Protein AF-A0A5T1QTS0-F1 (afdb_monomer)

Sequence (126 aa):
EKLEPLSLNKQNEFLLKAYYKVYQSIKHCRDFSKILSNDFENIQSIYLSLNEKEEDINLAIEKIDEFKNKLEDIKQMQDLYEILGPLLTQFELNLARIYVLNPKTKEDAFNKSILWIKEHLEFMEL

Organism: Campylobacter jejuni (NCBI:txid197)

pLDDT: mean 90.45, std 7.13, range [65.38, 98.0]

Mean predicted aligned error: 5.08 Å

Structure (mmCIF, N/CA/C/O backb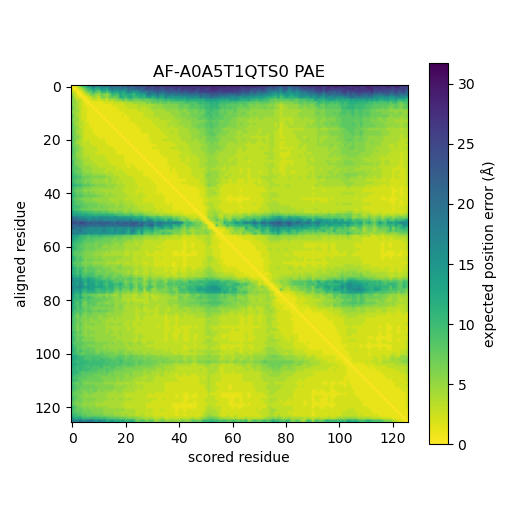one):
data_AF-A0A5T1QTS0-F1
#
_entry.id   AF-A0A5T1QTS0-F1
#
loop_
_atom_site.group_PDB
_atom_site.id
_atom_site.type_symbol
_atom_site.label_atom_id
_atom_site.label_alt_id
_atom_site.label_comp_id
_atom_site.label_asym_id
_atom_site.label_entity_id
_atom_site.label_seq_id
_atom_site.pdbx_PDB_ins_code
_atom_site.Cartn_x
_atom_site.Cartn_y
_atom_site.Cartn_z
_atom_site.occupancy
_atom_site.B_iso_or_equiv
_atom_site.auth_seq_id
_atom_site.auth_comp_id
_atom_site.auth_asym_id
_atom_site.auth_atom_id
_atom_site.pdbx_PDB_model_num
ATOM 1 N N . GLU A 1 1 ? 2.162 -9.535 -42.547 1.00 65.38 1 GLU A N 1
ATOM 2 C CA . GLU A 1 1 ? 3.495 -8.982 -42.874 1.00 65.38 1 GLU A CA 1
ATOM 3 C C . GLU A 1 1 ? 4.529 -9.475 -41.876 1.00 65.38 1 GLU A C 1
ATOM 5 O O . GLU A 1 1 ? 4.201 -9.594 -40.701 1.00 65.38 1 GLU A O 1
ATOM 10 N N . LYS A 1 2 ? 5.743 -9.800 -42.333 1.00 72.81 2 LYS A N 1
ATOM 11 C CA . LYS A 1 2 ? 6.902 -10.000 -41.451 1.00 72.81 2 LYS A CA 1
ATOM 12 C C . LYS A 1 2 ? 7.610 -8.654 -41.319 1.00 72.81 2 LYS A C 1
ATOM 14 O O . LYS A 1 2 ? 7.877 -8.022 -42.333 1.00 72.81 2 LYS A O 1
ATOM 19 N N . LEU A 1 3 ? 7.879 -8.224 -40.090 1.00 81.25 3 LEU A N 1
ATOM 20 C CA . LEU A 1 3 ? 8.671 -7.023 -39.836 1.00 81.25 3 LEU A CA 1
ATOM 21 C C . LEU A 1 3 ? 10.135 -7.302 -40.193 1.00 81.25 3 LEU A C 1
ATOM 23 O O . LEU A 1 3 ? 10.724 -8.253 -39.678 1.00 81.25 3 LEU A O 1
ATOM 27 N N . GLU A 1 4 ? 10.703 -6.476 -41.067 1.00 84.31 4 GLU A N 1
ATOM 28 C CA . GLU A 1 4 ? 12.143 -6.459 -41.335 1.00 84.31 4 GLU A CA 1
ATOM 29 C C . GLU A 1 4 ? 12.910 -5.994 -40.081 1.00 84.31 4 GLU A C 1
ATOM 31 O O . GLU A 1 4 ? 12.432 -5.112 -39.354 1.00 84.31 4 GLU A O 1
ATOM 36 N N . PRO A 1 5 ? 14.095 -6.564 -39.792 1.00 85.38 5 PRO A N 1
ATOM 37 C CA . PRO A 1 5 ? 14.881 -6.171 -38.634 1.00 85.38 5 PRO A CA 1
ATOM 38 C C . PRO A 1 5 ? 15.411 -4.739 -38.775 1.00 85.38 5 PRO A C 1
ATOM 40 O O . PRO A 1 5 ? 15.822 -4.287 -39.843 1.00 85.38 5 PRO A O 1
ATOM 43 N N . LEU A 1 6 ? 15.435 -4.021 -37.652 1.00 91.38 6 LEU A N 1
ATOM 44 C CA . LEU A 1 6 ? 15.970 -2.662 -37.573 1.00 91.38 6 LEU A CA 1
ATOM 45 C C . LEU A 1 6 ? 17.485 -2.640 -37.822 1.00 91.38 6 LEU A C 1
ATOM 47 O O . LEU A 1 6 ? 18.177 -3.632 -37.599 1.00 91.38 6 LEU A O 1
ATOM 51 N N . SER A 1 7 ? 18.033 -1.478 -38.189 1.00 95.19 7 SER A N 1
ATOM 52 C CA . SER A 1 7 ? 19.488 -1.302 -38.257 1.00 95.19 7 SER A CA 1
ATOM 53 C C . SER A 1 7 ? 20.143 -1.514 -36.886 1.00 95.19 7 SER A C 1
ATOM 55 O O . SER A 1 7 ? 19.547 -1.202 -35.852 1.00 95.19 7 SER A O 1
ATOM 57 N N . LEU A 1 8 ? 21.394 -1.991 -36.864 1.00 95.38 8 LEU A N 1
ATOM 58 C CA . LEU A 1 8 ? 22.140 -2.240 -35.622 1.00 95.38 8 LEU A CA 1
ATOM 59 C C . LEU A 1 8 ? 22.160 -1.012 -34.696 1.00 95.38 8 LEU A C 1
ATOM 61 O O . LEU A 1 8 ? 21.931 -1.131 -33.496 1.00 95.38 8 LEU A O 1
ATOM 65 N N . ASN A 1 9 ? 22.349 0.185 -35.258 1.00 97.38 9 ASN A N 1
ATOM 66 C CA . ASN A 1 9 ? 22.332 1.434 -34.492 1.00 97.38 9 ASN A CA 1
ATOM 67 C C . ASN A 1 9 ? 20.979 1.677 -33.815 1.00 97.38 9 ASN A C 1
ATOM 69 O O . ASN A 1 9 ? 20.939 2.093 -32.659 1.00 97.38 9 ASN A O 1
ATOM 73 N N . LYS A 1 10 ? 19.871 1.387 -34.508 1.00 96.31 10 LYS A N 1
ATOM 74 C CA . LYS A 1 10 ? 18.527 1.550 -33.947 1.00 96.31 10 LYS A CA 1
ATOM 75 C C . LYS A 1 10 ? 18.233 0.506 -32.871 1.00 96.31 10 LYS A C 1
ATOM 77 O O . LYS A 1 10 ? 17.628 0.838 -31.856 1.00 96.31 10 LYS A O 1
ATOM 82 N N . GLN A 1 11 ? 18.705 -0.727 -33.060 1.00 96.00 11 GLN A N 1
ATOM 83 C CA . GLN A 1 11 ? 18.620 -1.770 -32.037 1.00 96.00 11 GLN A CA 1
ATOM 84 C C . GLN A 1 11 ? 19.398 -1.374 -30.772 1.00 96.00 11 GLN A C 1
ATOM 86 O O . GLN A 1 11 ? 18.848 -1.440 -29.676 1.00 96.00 11 GLN A O 1
ATOM 91 N N . ASN A 1 12 ? 20.629 -0.873 -30.919 1.00 97.56 12 ASN A N 1
ATOM 92 C CA . ASN A 1 12 ? 21.446 -0.396 -29.798 1.00 97.56 12 ASN A CA 1
ATOM 93 C C . ASN A 1 12 ? 20.811 0.808 -29.080 1.00 97.56 12 ASN A C 1
ATOM 95 O O . ASN A 1 12 ? 20.832 0.873 -27.852 1.00 97.56 12 ASN A O 1
ATOM 99 N N . GLU A 1 13 ? 20.203 1.741 -29.822 1.00 97.56 13 GLU A N 1
ATOM 100 C CA . GLU A 1 13 ? 19.444 2.859 -29.245 1.00 97.56 13 GLU A CA 1
ATOM 101 C C . GLU A 1 13 ? 18.279 2.354 -28.377 1.00 97.56 13 GLU A C 1
ATOM 103 O O . GLU A 1 13 ? 18.076 2.838 -27.261 1.00 97.56 13 GLU A O 1
ATOM 108 N N . PHE A 1 14 ? 17.517 1.370 -28.864 1.00 97.00 14 PHE A N 1
ATOM 109 C CA . PHE A 1 14 ? 16.415 0.770 -28.108 1.00 97.00 14 PHE A CA 1
ATOM 110 C C . PHE A 1 14 ? 16.896 -0.015 -26.892 1.00 97.00 14 PHE A C 1
ATOM 112 O O . PHE A 1 14 ? 16.294 0.114 -25.825 1.00 97.00 14 PHE A O 1
ATOM 119 N N . LEU A 1 15 ? 18.004 -0.747 -27.015 1.00 97.38 15 LEU A N 1
ATOM 120 C CA . LEU A 1 15 ? 18.624 -1.442 -25.892 1.00 97.38 15 LEU A CA 1
ATOM 121 C C . LEU A 1 15 ? 19.037 -0.458 -24.791 1.00 97.38 15 LEU A C 1
ATOM 123 O O . LEU A 1 15 ? 18.707 -0.671 -23.626 1.00 97.38 15 LEU A O 1
ATOM 127 N N . LEU A 1 16 ? 19.692 0.650 -25.150 1.00 98.00 16 LEU A N 1
ATOM 128 C CA . LEU A 1 16 ? 20.111 1.665 -24.183 1.00 98.00 16 LEU A CA 1
ATOM 129 C C . LEU A 1 16 ? 18.910 2.340 -23.505 1.00 98.00 16 LEU A C 1
ATOM 131 O O . LEU A 1 16 ? 18.925 2.560 -22.295 1.00 98.00 16 LEU A O 1
ATOM 135 N N . LYS A 1 17 ? 17.843 2.628 -24.262 1.00 96.62 17 LYS A N 1
ATOM 136 C CA . LYS A 1 17 ? 16.588 3.167 -23.714 1.00 96.62 17 LYS A CA 1
ATOM 137 C C . LYS A 1 17 ? 15.928 2.195 -22.737 1.00 96.62 17 LYS A C 1
ATOM 139 O O . LYS A 1 17 ? 15.472 2.628 -21.681 1.00 96.62 17 LYS A O 1
ATOM 144 N N . ALA A 1 18 ? 15.883 0.905 -23.069 1.00 95.56 18 ALA A N 1
ATOM 145 C CA . ALA A 1 18 ? 15.345 -0.125 -22.185 1.00 95.56 18 ALA A CA 1
ATOM 146 C C . ALA A 1 18 ? 16.187 -0.253 -20.908 1.00 95.56 18 ALA A C 1
ATOM 148 O O . ALA A 1 18 ? 15.636 -0.212 -19.811 1.00 95.56 18 ALA A O 1
ATOM 149 N N . TYR A 1 19 ? 17.515 -0.306 -21.044 1.00 97.19 19 TYR A N 1
ATOM 150 C CA . TYR A 1 19 ? 18.441 -0.344 -19.913 1.00 97.19 19 TYR A CA 1
ATOM 151 C C . TYR A 1 19 ? 18.242 0.849 -18.972 1.00 97.19 19 TYR A C 1
ATOM 153 O O . TYR A 1 19 ? 18.107 0.670 -17.764 1.00 97.19 19 TYR A O 1
ATOM 161 N N . TYR A 1 20 ? 18.172 2.064 -19.523 1.00 94.81 20 TYR A N 1
ATOM 162 C CA . TYR A 1 20 ? 17.967 3.273 -18.730 1.00 94.81 20 TYR A CA 1
ATOM 163 C C . TYR A 1 20 ? 16.638 3.245 -17.969 1.00 94.81 20 TYR A C 1
ATOM 165 O O . TYR A 1 20 ? 16.615 3.563 -16.783 1.00 94.81 20 TYR A O 1
ATOM 173 N N . LYS A 1 21 ? 15.545 2.822 -18.619 1.00 91.06 21 LYS A N 1
ATOM 174 C CA . LYS A 1 21 ? 14.237 2.680 -17.962 1.00 91.06 21 LYS A CA 1
ATOM 175 C C . LYS A 1 21 ? 14.296 1.690 -16.800 1.00 91.06 21 LYS A C 1
ATOM 177 O O . LYS A 1 21 ? 13.930 2.054 -15.692 1.00 91.06 21 LYS A O 1
ATOM 182 N N . VAL A 1 22 ? 14.838 0.491 -17.028 1.00 92.38 22 VAL A N 1
ATOM 183 C CA . VAL A 1 22 ? 14.981 -0.538 -15.982 1.00 92.38 22 VAL A CA 1
ATOM 184 C C . VAL A 1 22 ? 15.825 -0.025 -14.816 1.00 92.38 22 VAL A C 1
ATOM 186 O O . VAL A 1 22 ? 15.458 -0.210 -13.658 1.00 92.38 22 VAL A O 1
ATOM 189 N N . TYR A 1 23 ? 16.934 0.658 -15.104 1.00 93.69 23 TYR A N 1
ATOM 190 C CA . TYR A 1 23 ? 17.786 1.245 -14.074 1.00 93.69 23 TYR A CA 1
ATOM 191 C C . TYR A 1 23 ? 17.032 2.264 -13.203 1.00 93.69 23 TYR A C 1
ATOM 193 O O . TYR A 1 23 ? 17.163 2.231 -11.978 1.00 93.69 23 TYR A O 1
ATOM 201 N N . GLN A 1 24 ? 16.223 3.136 -13.813 1.00 90.06 24 GLN A N 1
ATOM 202 C CA . GLN A 1 24 ? 15.409 4.099 -13.066 1.00 90.06 24 GLN A CA 1
ATOM 203 C C . GLN A 1 24 ? 14.332 3.411 -12.226 1.00 90.06 24 GLN A C 1
ATOM 205 O O . GLN A 1 24 ? 14.205 3.728 -11.047 1.00 90.06 24 GLN A O 1
ATOM 210 N N . SER A 1 25 ? 13.649 2.403 -12.768 1.00 89.62 25 SER A N 1
ATOM 211 C CA . SER A 1 25 ? 12.639 1.653 -12.015 1.00 89.62 25 SER A CA 1
ATOM 212 C C . SER A 1 25 ? 13.225 0.932 -10.807 1.00 89.62 25 SER A C 1
ATOM 214 O O . SER A 1 25 ? 12.650 0.978 -9.723 1.00 89.62 25 SER A O 1
ATOM 216 N N . ILE A 1 26 ? 14.420 0.345 -10.938 1.00 91.69 26 ILE A N 1
ATOM 217 C CA . ILE A 1 26 ? 15.140 -0.245 -9.799 1.00 91.69 26 ILE A CA 1
ATOM 218 C C . ILE A 1 26 ? 15.437 0.816 -8.733 1.00 91.69 26 ILE A C 1
ATOM 220 O O . ILE A 1 26 ? 15.322 0.538 -7.538 1.00 91.69 26 ILE A O 1
ATOM 224 N N . LYS A 1 27 ? 15.827 2.028 -9.142 1.00 91.19 27 LYS A N 1
ATOM 225 C CA . LYS A 1 27 ? 16.075 3.131 -8.210 1.00 91.19 27 LYS A CA 1
ATOM 226 C C . LYS A 1 27 ? 14.789 3.537 -7.483 1.00 91.19 27 LYS A C 1
ATOM 228 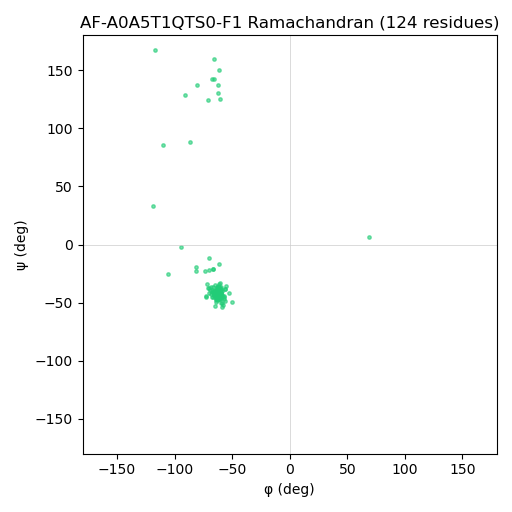O O . LYS A 1 27 ? 14.804 3.581 -6.257 1.00 91.19 27 LYS A O 1
ATOM 233 N N . HIS A 1 28 ? 13.693 3.750 -8.210 1.00 89.06 28 HIS A N 1
ATOM 234 C CA . HIS A 1 28 ? 12.392 4.078 -7.622 1.00 89.06 28 HIS A CA 1
ATOM 235 C C . HIS A 1 28 ? 11.932 3.004 -6.629 1.00 89.06 28 HIS A C 1
ATOM 237 O O . HIS A 1 28 ? 11.548 3.338 -5.513 1.00 89.06 28 HIS A O 1
ATOM 243 N N . CYS A 1 29 ? 12.069 1.718 -6.973 1.00 88.69 29 CYS A N 1
ATOM 244 C CA . CYS A 1 29 ? 11.721 0.615 -6.072 1.00 88.69 29 CYS A CA 1
ATOM 245 C C . CYS A 1 29 ? 12.538 0.644 -4.770 1.00 88.69 29 CYS A C 1
ATOM 247 O O . CYS A 1 29 ? 11.996 0.411 -3.694 1.00 88.69 29 CYS A O 1
ATOM 249 N N . ARG A 1 30 ? 13.843 0.944 -4.842 1.00 90.94 30 ARG A N 1
ATOM 250 C CA . ARG A 1 30 ? 14.705 1.042 -3.650 1.00 90.94 30 ARG A CA 1
ATOM 251 C C . ARG A 1 30 ? 14.330 2.214 -2.755 1.00 90.94 30 ARG A C 1
ATOM 253 O O . ARG A 1 30 ? 14.383 2.080 -1.535 1.00 90.94 30 ARG A O 1
ATOM 260 N N . ASP A 1 31 ? 14.007 3.356 -3.350 1.00 88.56 31 ASP A N 1
ATOM 261 C CA . ASP A 1 31 ? 13.609 4.543 -2.599 1.00 88.56 31 ASP A CA 1
ATOM 262 C C . ASP A 1 31 ? 12.228 4.329 -1.958 1.00 88.56 31 ASP A C 1
ATOM 264 O O . ASP A 1 31 ? 12.065 4.595 -0.767 1.00 88.56 31 ASP A O 1
ATOM 268 N N . PHE A 1 32 ? 11.283 3.731 -2.692 1.00 87.81 32 PHE A N 1
ATOM 269 C CA . PHE A 1 32 ? 9.974 3.345 -2.165 1.00 87.81 32 PHE A CA 1
ATOM 270 C C . PHE A 1 32 ? 10.076 2.329 -1.026 1.00 87.81 32 PHE A C 1
ATOM 272 O O . PHE A 1 32 ? 9.481 2.539 0.025 1.00 87.81 32 PHE A O 1
ATOM 279 N N . SER A 1 33 ? 10.878 1.273 -1.191 1.00 89.69 33 SER A N 1
ATOM 280 C CA . SER A 1 33 ? 11.060 0.233 -0.172 1.00 89.69 33 SER A CA 1
ATOM 281 C C . SER A 1 33 ? 11.518 0.811 1.170 1.00 89.69 33 SER A C 1
ATOM 283 O O . SER A 1 33 ? 11.012 0.400 2.205 1.00 89.69 33 SER A O 1
ATOM 285 N N . LYS A 1 34 ? 12.399 1.820 1.174 1.00 90.25 34 LYS A N 1
ATOM 286 C CA . LYS A 1 34 ? 12.819 2.488 2.419 1.00 90.25 34 LYS A CA 1
ATOM 287 C C . LYS A 1 34 ? 11.681 3.250 3.097 1.00 90.25 34 LYS A C 1
ATOM 289 O O . LYS A 1 34 ? 11.581 3.217 4.320 1.00 90.25 34 LYS A O 1
ATOM 294 N N . ILE A 1 35 ? 10.863 3.956 2.313 1.00 87.50 35 ILE A N 1
ATOM 295 C CA . ILE A 1 35 ? 9.700 4.695 2.825 1.00 87.50 35 ILE A CA 1
ATOM 296 C C . ILE A 1 35 ? 8.694 3.702 3.415 1.00 87.50 35 ILE A C 1
ATOM 298 O O . ILE A 1 35 ? 8.263 3.879 4.553 1.00 87.50 35 ILE A O 1
ATOM 302 N N . LEU A 1 36 ? 8.397 2.635 2.668 1.00 91.25 36 LEU A N 1
ATOM 303 C CA . LEU A 1 36 ? 7.481 1.575 3.070 1.00 91.25 36 LEU A CA 1
ATOM 304 C C . LEU A 1 36 ? 7.926 0.905 4.372 1.00 91.25 36 LEU A C 1
ATOM 306 O O . LEU A 1 36 ? 7.130 0.828 5.298 1.00 91.25 36 LEU A O 1
ATOM 310 N N . SER A 1 37 ? 9.191 0.481 4.481 1.00 92.81 37 SER A N 1
ATOM 311 C CA . SER A 1 37 ? 9.695 -0.192 5.686 1.00 92.81 37 SER A CA 1
ATOM 312 C C . SER A 1 37 ? 9.584 0.679 6.938 1.00 92.81 37 SER A C 1
ATOM 314 O O . SER A 1 37 ? 9.172 0.188 7.983 1.00 92.81 37 SER A O 1
ATOM 316 N N . ASN A 1 38 ? 9.895 1.975 6.840 1.00 92.94 38 ASN A N 1
ATOM 317 C CA . ASN A 1 38 ? 9.788 2.881 7.984 1.00 92.94 38 ASN A CA 1
ATOM 318 C C . ASN A 1 38 ? 8.332 3.077 8.439 1.00 92.94 38 ASN A C 1
ATOM 320 O O . ASN A 1 38 ? 8.051 3.085 9.637 1.00 92.94 38 ASN A O 1
ATOM 324 N N . ASP A 1 39 ? 7.407 3.252 7.492 1.00 94.25 39 ASP A N 1
ATOM 325 C CA . ASP A 1 39 ? 5.986 3.402 7.818 1.00 94.25 39 ASP A CA 1
ATOM 326 C C . ASP A 1 39 ? 5.396 2.085 8.350 1.00 94.25 39 ASP A C 1
ATOM 328 O O . ASP A 1 39 ? 4.660 2.107 9.337 1.00 94.25 39 ASP A O 1
ATOM 332 N N . PHE A 1 40 ? 5.789 0.945 7.776 1.00 95.94 40 PHE A N 1
ATOM 333 C CA . PHE A 1 40 ? 5.404 -0.385 8.245 1.00 95.94 40 PHE A CA 1
ATOM 334 C C . PHE A 1 40 ? 5.831 -0.627 9.694 1.00 95.94 40 PHE A C 1
ATOM 336 O O . PHE A 1 40 ? 4.982 -0.941 10.522 1.00 95.94 40 PHE A O 1
ATOM 343 N N . GLU A 1 41 ? 7.110 -0.432 10.030 1.00 95.38 41 GLU A N 1
ATOM 344 C CA . GLU A 1 41 ? 7.615 -0.638 11.396 1.00 95.38 41 GLU A CA 1
ATOM 345 C C . GLU A 1 41 ? 6.885 0.253 12.414 1.00 95.38 41 GLU A C 1
ATOM 347 O O . GLU A 1 41 ? 6.537 -0.193 13.511 1.00 95.38 41 GLU A O 1
ATOM 352 N N . ASN A 1 42 ? 6.602 1.506 12.042 1.00 94.00 42 ASN A N 1
ATOM 353 C CA . ASN A 1 42 ? 5.876 2.448 12.890 1.00 94.00 42 ASN A CA 1
ATOM 354 C C . ASN A 1 42 ? 4.430 1.987 13.140 1.00 94.00 42 ASN A C 1
ATOM 356 O O . ASN A 1 42 ? 4.008 1.839 14.289 1.00 94.00 42 ASN A O 1
ATOM 360 N N . ILE A 1 43 ? 3.684 1.695 12.071 1.00 94.75 43 ILE A N 1
ATOM 361 C CA . ILE A 1 43 ? 2.283 1.261 12.164 1.00 94.75 43 ILE A CA 1
ATOM 362 C C . ILE A 1 43 ? 2.189 -0.096 12.870 1.00 94.75 43 ILE A C 1
ATOM 364 O O . ILE A 1 43 ? 1.306 -0.291 13.704 1.00 94.75 43 ILE A O 1
ATOM 368 N N . GLN A 1 44 ? 3.118 -1.018 12.602 1.00 95.00 44 GLN A N 1
ATOM 369 C CA . GLN A 1 44 ? 3.168 -2.329 13.245 1.00 95.00 44 GLN A CA 1
ATOM 370 C C . GLN A 1 44 ? 3.413 -2.200 14.752 1.00 95.00 44 GLN A C 1
ATOM 372 O O . GLN A 1 44 ? 2.741 -2.863 15.539 1.00 95.00 44 GLN A O 1
ATOM 377 N N . SER A 1 45 ? 4.326 -1.321 15.173 1.00 93.25 45 SER A N 1
ATOM 378 C CA . SER A 1 45 ? 4.586 -1.049 16.592 1.00 93.25 45 SER A CA 1
ATOM 379 C C . SER A 1 45 ? 3.345 -0.508 17.316 1.00 93.25 45 SER A C 1
ATOM 381 O O . SER A 1 45 ? 3.001 -0.977 18.407 1.00 93.25 45 SER A O 1
ATOM 383 N N . ILE A 1 46 ? 2.624 0.425 16.680 1.00 92.06 46 ILE A N 1
ATOM 384 C CA . ILE A 1 46 ? 1.352 0.953 17.197 1.00 92.06 46 ILE A CA 1
ATOM 385 C C . ILE A 1 46 ? 0.323 -0.176 17.300 1.00 92.06 46 ILE A C 1
ATOM 387 O O . ILE A 1 46 ? -0.285 -0.353 18.353 1.00 92.06 46 ILE A O 1
ATOM 391 N N . TYR A 1 47 ? 0.177 -0.979 16.242 1.00 92.12 47 TYR A N 1
ATOM 392 C CA . TYR A 1 47 ? -0.759 -2.101 16.192 1.00 92.12 47 TYR A CA 1
ATOM 393 C C . TYR A 1 47 ? -0.508 -3.141 17.295 1.00 92.12 47 TYR A C 1
ATOM 395 O O . TYR A 1 47 ? -1.445 -3.572 17.963 1.00 92.12 47 TYR A O 1
ATOM 403 N N . LEU A 1 48 ? 0.752 -3.515 17.535 1.00 90.44 48 LEU A N 1
ATOM 404 C CA . LEU A 1 48 ? 1.129 -4.462 18.592 1.00 90.44 48 LEU A CA 1
ATOM 405 C C . LEU A 1 48 ? 0.874 -3.923 20.007 1.00 90.44 48 LEU A C 1
ATOM 407 O O . LEU A 1 48 ? 0.763 -4.707 20.949 1.00 90.44 48 LEU A O 1
ATOM 411 N N . SER A 1 49 ? 0.781 -2.601 20.156 1.00 86.94 49 SER A N 1
ATOM 412 C CA . SER A 1 49 ? 0.550 -1.924 21.435 1.00 86.94 49 SER A CA 1
ATOM 413 C C . SER A 1 49 ? -0.932 -1.621 21.708 1.00 86.94 49 SER A C 1
ATOM 415 O O . SER A 1 49 ? -1.252 -1.085 22.773 1.00 86.94 49 SER A O 1
ATOM 417 N N . LEU A 1 50 ? -1.839 -1.955 20.777 1.00 84.69 50 LEU A N 1
ATOM 418 C CA . LEU A 1 50 ? -3.278 -1.706 20.909 1.00 84.69 50 LEU A CA 1
ATOM 419 C C . LEU A 1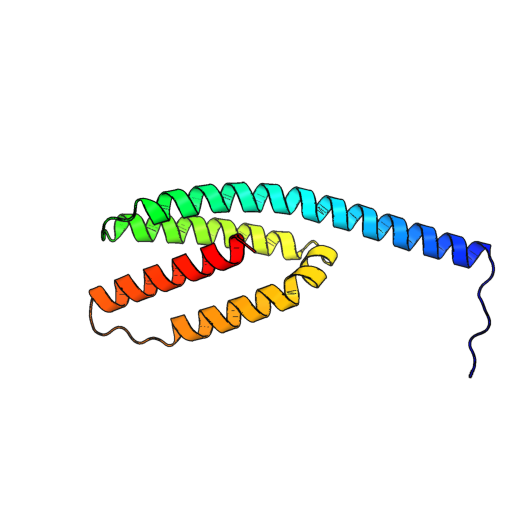 50 ? -3.855 -2.445 22.127 1.00 84.69 50 LEU A C 1
ATOM 421 O O . LEU A 1 50 ? -3.737 -3.664 22.242 1.00 84.69 50 LEU A O 1
ATOM 425 N N . ASN A 1 51 ? -4.521 -1.712 23.024 1.00 74.69 51 ASN A N 1
ATOM 426 C CA . ASN A 1 51 ? -5.090 -2.250 24.271 1.00 74.69 51 ASN A CA 1
ATOM 427 C C . ASN A 1 51 ? -6.622 -2.094 24.375 1.00 74.69 51 ASN A C 1
ATOM 429 O O . ASN A 1 51 ? -7.157 -1.904 25.462 1.00 74.69 51 ASN A O 1
ATOM 433 N N . GLU A 1 52 ? -7.329 -2.169 23.247 1.00 68.19 52 GLU A N 1
ATOM 434 C CA . GLU A 1 52 ? -8.788 -1.964 23.149 1.00 68.19 52 GLU A CA 1
ATOM 435 C C . GLU A 1 52 ? -9.283 -0.525 23.394 1.00 68.19 52 GLU A C 1
ATOM 437 O O . GLU A 1 52 ? -10.487 -0.265 23.383 1.00 68.19 52 GLU A O 1
ATOM 442 N N . LYS A 1 53 ? -8.379 0.451 23.543 1.00 73.12 53 LYS A N 1
ATOM 443 C CA . LYS A 1 53 ? -8.744 1.872 23.596 1.00 73.12 53 LYS A CA 1
ATOM 444 C C . LYS A 1 53 ? -8.965 2.460 22.205 1.00 73.12 53 LYS A C 1
ATOM 446 O O . LYS A 1 53 ? -8.177 2.265 21.285 1.00 73.12 53 LYS A O 1
ATOM 451 N N . GLU A 1 54 ? -10.026 3.253 22.090 1.00 71.50 54 GLU A N 1
ATOM 452 C CA . GLU A 1 54 ? -10.413 3.968 20.867 1.00 71.50 54 GLU A CA 1
ATOM 453 C C . GLU A 1 54 ? -9.334 4.965 20.399 1.00 71.50 54 GLU A C 1
ATOM 455 O O . GLU A 1 54 ? -9.104 5.116 19.202 1.00 71.50 54 GLU A O 1
ATOM 460 N N . GLU A 1 55 ? -8.618 5.592 21.339 1.00 79.50 55 GLU A N 1
ATOM 461 C CA . GLU A 1 55 ? -7.513 6.522 21.059 1.00 79.50 55 GLU A CA 1
ATOM 462 C C . GLU A 1 55 ? -6.352 5.847 20.310 1.00 79.50 55 GLU A C 1
ATOM 464 O O . GLU A 1 55 ? -5.819 6.424 19.361 1.00 79.50 55 GLU A O 1
ATOM 469 N N . ASP A 1 56 ? -6.014 4.605 20.670 1.00 79.69 56 ASP A N 1
ATOM 470 C CA . ASP A 1 56 ? -4.897 3.878 20.058 1.00 79.69 56 ASP A CA 1
ATOM 471 C C . ASP A 1 56 ? -5.233 3.454 18.609 1.00 79.69 56 ASP A C 1
ATOM 473 O O . ASP A 1 56 ? -4.373 3.485 17.726 1.00 79.69 56 ASP A O 1
ATOM 477 N N . ILE A 1 57 ? -6.505 3.129 18.329 1.00 88.50 57 ILE A N 1
ATOM 478 C CA . ILE A 1 57 ? -6.988 2.845 16.964 1.00 88.50 57 ILE A CA 1
ATOM 479 C C . ILE A 1 57 ? -6.904 4.084 16.081 1.00 88.50 57 ILE A C 1
ATOM 481 O O . ILE A 1 57 ? -6.455 3.992 14.938 1.00 88.50 57 ILE A O 1
ATOM 485 N N . ASN A 1 58 ? -7.341 5.236 16.591 1.00 91.06 58 ASN A N 1
ATOM 486 C CA . ASN A 1 58 ? -7.341 6.470 15.812 1.00 91.06 58 ASN A CA 1
ATOM 487 C C . ASN A 1 58 ? -5.921 6.860 15.389 1.00 91.06 58 ASN A C 1
ATOM 489 O O . ASN A 1 58 ? -5.725 7.270 14.247 1.00 91.06 58 ASN A O 1
ATOM 493 N N . LEU A 1 59 ? -4.930 6.643 16.259 1.00 92.62 59 LEU A N 1
ATOM 494 C CA . LEU A 1 59 ? -3.525 6.860 15.925 1.00 92.62 59 LEU A CA 1
ATOM 495 C C . LEU A 1 59 ? -3.040 5.921 14.807 1.00 92.62 59 LEU A C 1
ATOM 497 O O . LEU A 1 59 ? -2.355 6.362 13.885 1.00 92.62 59 LEU A O 1
ATOM 501 N N . ALA A 1 60 ? -3.402 4.635 14.859 1.00 93.62 60 ALA A N 1
ATOM 502 C CA . ALA A 1 60 ? -3.056 3.687 13.799 1.00 93.62 60 ALA A CA 1
ATOM 503 C C . ALA A 1 60 ? -3.680 4.090 12.450 1.00 93.62 60 ALA A C 1
ATOM 505 O O . ALA A 1 60 ? -3.006 4.049 11.421 1.00 93.62 60 ALA A O 1
ATOM 506 N N . ILE A 1 61 ? -4.945 4.523 12.461 1.00 94.12 61 ILE A N 1
ATOM 507 C CA . ILE A 1 61 ? -5.648 5.006 11.265 1.00 94.12 61 ILE A CA 1
ATOM 508 C C . ILE A 1 61 ? -4.969 6.260 10.707 1.00 94.12 61 ILE A C 1
ATOM 510 O O . ILE A 1 61 ? -4.694 6.306 9.511 1.00 94.12 61 ILE A O 1
ATOM 514 N N . GLU A 1 62 ? -4.638 7.236 11.555 1.00 95.38 62 GLU A N 1
ATOM 515 C CA . GLU A 1 62 ? -3.941 8.460 11.142 1.00 95.38 62 GLU A CA 1
ATOM 516 C C . GLU A 1 62 ? -2.612 8.138 10.446 1.00 95.38 62 GLU A C 1
ATOM 518 O O . GLU A 1 62 ? -2.325 8.658 9.368 1.00 95.38 62 GLU A O 1
ATOM 523 N N . LYS A 1 63 ? -1.825 7.215 11.011 1.00 95.38 63 LYS A N 1
ATOM 524 C CA . LYS A 1 63 ? -0.543 6.801 10.423 1.00 95.38 63 LYS A CA 1
ATOM 525 C C . LYS A 1 63 ? -0.708 6.057 9.102 1.00 95.38 63 LYS A C 1
ATOM 527 O O . LYS A 1 63 ? 0.083 6.262 8.181 1.00 95.38 63 LYS A O 1
ATOM 532 N N . ILE A 1 64 ? -1.750 5.241 8.975 1.00 96.00 64 ILE A N 1
ATOM 533 C CA . ILE A 1 64 ? -2.093 4.597 7.705 1.00 96.00 64 ILE A CA 1
ATOM 534 C C . ILE A 1 64 ? -2.532 5.632 6.660 1.00 96.00 64 ILE A C 1
ATOM 536 O O . ILE A 1 64 ? -2.146 5.524 5.497 1.00 96.00 64 ILE A O 1
ATOM 540 N N . ASP A 1 65 ? -3.306 6.646 7.041 1.00 95.19 65 ASP A N 1
ATOM 541 C CA . ASP A 1 65 ? -3.729 7.700 6.118 1.00 95.19 65 ASP A CA 1
ATOM 542 C C . ASP A 1 65 ? -2.549 8.584 5.674 1.00 95.19 65 ASP A C 1
ATOM 544 O O . ASP A 1 65 ? -2.453 8.927 4.493 1.00 95.19 65 ASP A O 1
ATOM 548 N N . GLU A 1 66 ? -1.590 8.874 6.562 1.00 94.25 66 GLU A N 1
ATOM 549 C CA . GLU A 1 66 ? -0.308 9.491 6.189 1.00 94.25 66 GLU A CA 1
ATOM 550 C C . GLU A 1 66 ? 0.434 8.655 5.135 1.00 94.25 66 GLU A C 1
ATOM 552 O O . GLU A 1 66 ? 0.893 9.199 4.128 1.00 94.25 66 GLU A O 1
ATOM 557 N N . PHE A 1 67 ? 0.527 7.336 5.333 1.00 92.88 67 PHE A N 1
ATOM 558 C CA . PHE A 1 67 ? 1.128 6.429 4.355 1.00 92.88 67 PHE A CA 1
ATOM 559 C C . PHE A 1 67 ? 0.375 6.441 3.017 1.00 92.88 67 PHE A C 1
ATOM 561 O O . PHE A 1 67 ? 0.997 6.551 1.961 1.00 92.88 67 PHE A O 1
ATOM 568 N N . LYS A 1 68 ? -0.961 6.378 3.037 1.00 91.69 68 LYS A N 1
ATOM 569 C CA . LYS A 1 68 ? -1.788 6.403 1.820 1.00 91.69 68 LYS A CA 1
ATOM 570 C C . LYS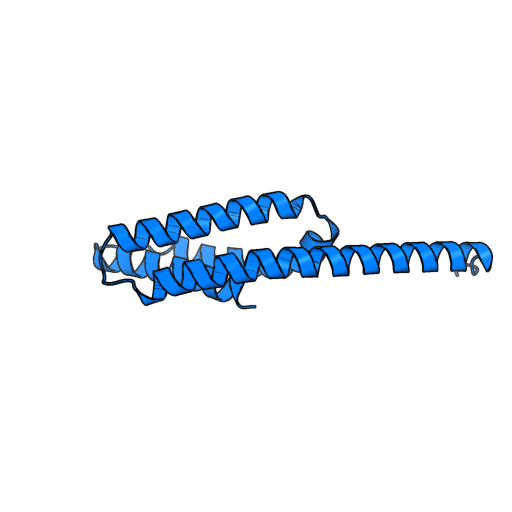 A 1 68 ? -1.575 7.676 1.005 1.00 91.69 68 LYS A C 1
ATOM 572 O O . LYS A 1 68 ? -1.509 7.598 -0.218 1.00 91.69 68 LYS A O 1
ATOM 577 N N . ASN A 1 69 ? -1.409 8.826 1.660 1.00 89.94 69 ASN A N 1
ATOM 578 C CA . ASN A 1 69 ? -1.083 10.076 0.971 1.00 89.94 69 ASN A CA 1
ATOM 579 C C . ASN A 1 69 ? 0.279 9.993 0.263 1.00 89.94 69 ASN A C 1
ATOM 581 O O . ASN A 1 69 ? 0.385 10.368 -0.902 1.00 89.94 69 ASN A O 1
ATOM 585 N N . LYS A 1 70 ? 1.301 9.420 0.915 1.00 87.62 70 LYS A N 1
ATOM 586 C CA . LYS A 1 70 ? 2.608 9.181 0.274 1.00 87.62 70 LYS A CA 1
ATOM 587 C C . LYS A 1 70 ? 2.486 8.213 -0.907 1.00 87.62 70 LYS A C 1
ATOM 589 O O . LYS A 1 70 ? 3.116 8.421 -1.941 1.00 87.62 70 LYS A O 1
ATOM 594 N N . LEU A 1 71 ? 1.672 7.165 -0.769 1.00 85.38 71 LEU A N 1
ATOM 595 C CA . LEU A 1 71 ? 1.407 6.195 -1.833 1.00 85.38 71 LEU A CA 1
ATOM 596 C C . LEU A 1 71 ? 0.736 6.850 -3.052 1.00 85.38 71 LEU A C 1
ATOM 598 O O . LEU A 1 71 ? 1.045 6.485 -4.186 1.00 85.38 71 LEU A O 1
ATOM 602 N N . GLU A 1 72 ? -0.133 7.841 -2.839 1.00 83.25 72 GLU A N 1
ATOM 603 C CA . GLU A 1 72 ? -0.736 8.633 -3.916 1.00 83.25 72 GLU A CA 1
ATOM 604 C C . GLU A 1 72 ? 0.312 9.470 -4.664 1.00 83.25 72 GLU A C 1
ATOM 606 O O . GLU A 1 72 ? 0.332 9.466 -5.895 1.00 83.25 72 GLU A O 1
ATOM 611 N N . ASP A 1 73 ? 1.240 10.111 -3.948 1.00 80.75 73 ASP A N 1
ATOM 612 C CA . ASP A 1 73 ? 2.347 10.857 -4.565 1.00 80.75 73 ASP A CA 1
ATOM 613 C C . ASP A 1 73 ? 3.238 9.946 -5.422 1.00 80.75 73 ASP A C 1
ATOM 615 O O . ASP A 1 73 ? 3.729 10.341 -6.482 1.00 80.75 73 ASP A O 1
ATOM 619 N N . ILE A 1 74 ? 3.394 8.686 -5.014 1.00 75.38 74 ILE A N 1
ATOM 620 C CA . ILE A 1 74 ? 4.151 7.676 -5.755 1.00 75.38 74 ILE A CA 1
ATOM 621 C C . ILE A 1 74 ? 3.444 7.246 -7.045 1.00 75.38 74 ILE A C 1
ATOM 623 O O . ILE A 1 74 ? 4.124 6.833 -7.984 1.00 75.38 74 ILE A O 1
ATOM 627 N N . LYS A 1 75 ? 2.121 7.424 -7.186 1.00 68.12 75 LYS A N 1
ATOM 628 C CA . LYS A 1 75 ? 1.437 7.189 -8.474 1.00 68.12 75 LYS A CA 1
ATOM 629 C C . LYS A 1 75 ? 1.938 8.114 -9.588 1.00 68.12 75 LYS A C 1
ATOM 631 O O . LYS A 1 75 ? 1.745 7.808 -10.763 1.00 68.12 75 LYS A O 1
ATOM 636 N N . GLN A 1 76 ? 2.628 9.209 -9.249 1.00 70.56 76 GLN A N 1
ATOM 637 C CA . GLN A 1 76 ? 3.333 10.044 -10.226 1.00 70.56 7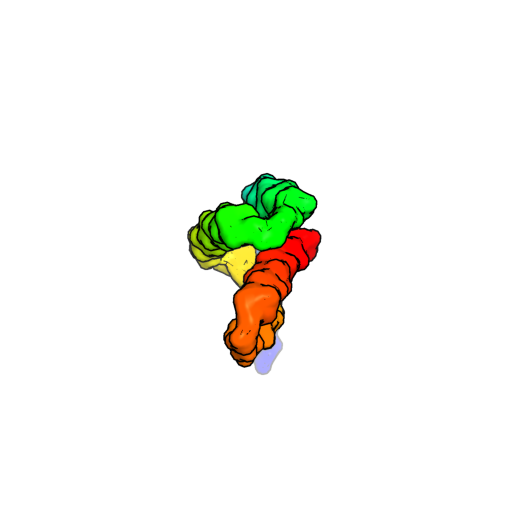6 GLN A CA 1
ATOM 638 C C . GLN A 1 76 ? 4.526 9.306 -10.874 1.00 70.56 76 GLN A C 1
ATOM 640 O O . GLN A 1 76 ? 4.952 9.667 -11.973 1.00 70.56 76 GLN A O 1
ATOM 645 N N . MET A 1 77 ? 5.045 8.248 -10.237 1.00 80.19 77 MET A N 1
ATOM 646 C CA . MET A 1 77 ? 6.034 7.322 -10.797 1.00 80.19 77 MET A CA 1
ATOM 647 C C . MET A 1 77 ? 5.317 6.211 -11.575 1.00 80.19 77 MET A C 1
ATOM 649 O O . MET A 1 77 ? 4.980 5.153 -11.040 1.00 80.19 77 MET A O 1
ATOM 653 N N . G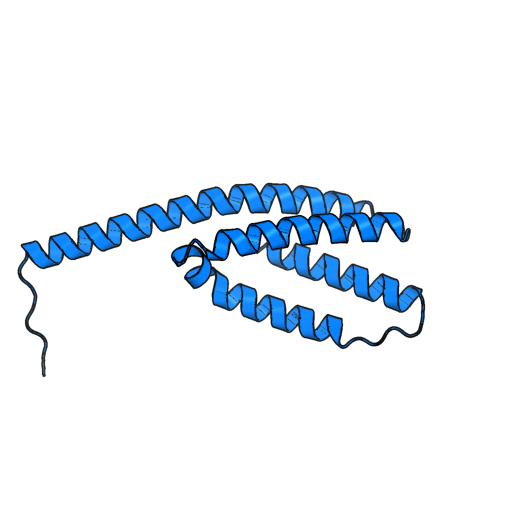LN A 1 78 ? 5.069 6.468 -12.862 1.00 80.19 78 GLN A N 1
ATOM 654 C CA . GLN A 1 78 ? 4.285 5.581 -13.729 1.00 80.19 78 GLN A CA 1
ATOM 655 C C . GLN A 1 78 ? 4.817 4.138 -13.771 1.00 80.19 78 GLN A C 1
ATOM 657 O O . GLN A 1 78 ? 4.035 3.195 -13.817 1.00 80.19 78 GLN A O 1
ATOM 662 N N . ASP A 1 79 ? 6.135 3.958 -13.722 1.00 85.25 79 ASP A N 1
ATOM 663 C CA . ASP A 1 79 ? 6.776 2.645 -13.756 1.00 85.25 79 ASP A CA 1
ATOM 664 C C . ASP A 1 79 ? 6.513 1.822 -12.491 1.00 85.25 79 ASP A C 1
ATOM 666 O O . ASP A 1 79 ? 6.209 0.633 -12.575 1.00 85.25 79 ASP A O 1
ATOM 670 N N . LEU A 1 80 ? 6.581 2.450 -11.318 1.00 82.88 80 LEU A N 1
ATOM 671 C CA . LEU A 1 80 ? 6.266 1.785 -10.059 1.00 82.88 80 LEU A CA 1
ATOM 672 C C . LEU A 1 80 ? 4.764 1.489 -9.952 1.00 82.88 80 LEU A C 1
ATOM 674 O O . LEU A 1 80 ? 4.383 0.413 -9.496 1.00 82.88 80 LEU A O 1
ATOM 678 N N . TYR A 1 81 ? 3.910 2.394 -10.437 1.00 83.50 81 TYR A N 1
ATOM 679 C CA . TYR A 1 81 ? 2.465 2.169 -10.477 1.00 83.50 81 TYR A CA 1
ATOM 680 C C . TYR A 1 81 ? 2.069 1.015 -11.410 1.00 83.50 81 TYR A C 1
ATOM 682 O O . TYR A 1 81 ? 1.218 0.209 -11.046 1.00 83.50 81 TYR A O 1
ATOM 690 N N . GLU A 1 82 ? 2.706 0.880 -12.578 1.00 85.19 82 GLU A N 1
ATOM 691 C CA . GLU A 1 82 ? 2.487 -0.266 -13.474 1.00 85.19 82 GLU A CA 1
ATOM 692 C C . GLU A 1 82 ? 2.831 -1.601 -12.791 1.00 85.19 82 GLU A C 1
ATOM 694 O O . GLU A 1 82 ? 2.124 -2.591 -12.985 1.00 85.19 82 GLU A O 1
ATOM 699 N N . ILE A 1 83 ? 3.873 -1.621 -11.953 1.00 83.31 83 ILE A N 1
ATOM 700 C CA . ILE A 1 83 ? 4.277 -2.805 -11.181 1.00 83.31 83 ILE A CA 1
ATOM 701 C C . ILE A 1 83 ? 3.290 -3.087 -10.037 1.00 83.31 83 ILE A C 1
ATOM 703 O O . ILE A 1 83 ? 2.887 -4.233 -9.841 1.00 83.31 83 ILE A O 1
ATOM 707 N N . LEU A 1 84 ? 2.888 -2.056 -9.287 1.00 85.81 84 LEU A N 1
ATOM 708 C CA . LEU A 1 84 ? 2.030 -2.192 -8.105 1.00 85.81 84 LEU A CA 1
ATOM 709 C C . LEU A 1 84 ? 0.538 -2.317 -8.434 1.00 85.81 84 LEU A C 1
ATOM 711 O O . LEU A 1 84 ? -0.226 -2.784 -7.596 1.00 85.81 84 LEU A O 1
ATOM 715 N N . GLY A 1 85 ? 0.101 -1.922 -9.629 1.00 88.69 85 GLY A N 1
ATOM 716 C CA . GLY A 1 85 ? -1.313 -1.846 -10.011 1.00 88.69 85 GLY A CA 1
ATOM 717 C C . GLY A 1 85 ? -2.127 -3.113 -9.709 1.00 88.69 85 GLY A C 1
ATOM 718 O O . GLY A 1 85 ? -3.176 -3.008 -9.062 1.00 88.69 85 GLY A O 1
ATOM 719 N N . PRO A 1 86 ? -1.663 -4.316 -10.101 1.00 91.56 86 PRO A N 1
ATOM 720 C CA . PRO A 1 86 ? -2.345 -5.563 -9.758 1.00 91.56 86 PRO A CA 1
ATOM 721 C C . PRO A 1 86 ? -2.451 -5.800 -8.245 1.00 91.56 86 PRO A C 1
ATOM 723 O O . PRO A 1 86 ? -3.504 -6.223 -7.767 1.00 91.56 86 PRO A O 1
ATOM 726 N N . LEU A 1 87 ? -1.393 -5.488 -7.490 1.00 91.00 87 LEU A N 1
ATOM 727 C CA . LEU A 1 87 ? -1.362 -5.638 -6.034 1.00 91.00 87 LEU A CA 1
ATOM 728 C C . LEU A 1 87 ? -2.331 -4.662 -5.353 1.00 91.00 87 LEU A C 1
ATOM 730 O O . LEU A 1 87 ? -3.125 -5.074 -4.512 1.00 91.00 87 LEU A O 1
ATOM 734 N N . LEU A 1 88 ? -2.329 -3.394 -5.774 1.00 90.75 88 LEU A N 1
ATOM 735 C CA . LEU A 1 88 ? -3.257 -2.366 -5.292 1.00 90.75 88 LEU A CA 1
ATOM 736 C C . LEU A 1 88 ? -4.712 -2.745 -5.576 1.00 90.75 88 LEU A C 1
ATOM 738 O O . LEU A 1 88 ? -5.567 -2.599 -4.710 1.00 90.75 88 LEU A O 1
ATOM 742 N N . THR A 1 89 ? -4.989 -3.292 -6.762 1.00 93.12 89 THR A N 1
ATOM 743 C CA . THR A 1 89 ? -6.336 -3.766 -7.112 1.00 93.12 89 THR A CA 1
ATOM 744 C C . THR A 1 89 ? -6.779 -4.891 -6.178 1.00 93.12 89 THR A C 1
ATOM 746 O O . THR A 1 89 ? -7.899 -4.869 -5.670 1.00 93.12 89 THR A O 1
ATOM 749 N N . GLN A 1 90 ? -5.909 -5.872 -5.920 1.00 94.50 90 GLN A N 1
ATOM 750 C CA . GLN A 1 90 ? -6.222 -6.969 -5.002 1.00 94.50 90 GLN A CA 1
ATOM 751 C C . GLN A 1 90 ? -6.453 -6.463 -3.571 1.00 94.50 90 GLN A C 1
ATOM 753 O O . GLN A 1 90 ? -7.392 -6.903 -2.905 1.00 94.50 90 GLN A O 1
ATOM 758 N N . PHE A 1 91 ? -5.630 -5.519 -3.125 1.00 94.75 91 PHE A N 1
ATOM 759 C CA . PHE A 1 91 ? -5.766 -4.873 -1.829 1.00 94.75 91 PHE A CA 1
ATOM 760 C C . PHE A 1 91 ? -7.102 -4.121 -1.691 1.00 94.75 91 PHE A C 1
ATOM 762 O O . PHE A 1 91 ? -7.829 -4.330 -0.720 1.00 94.75 91 PHE A O 1
ATOM 769 N N . GLU A 1 92 ? -7.507 -3.328 -2.688 1.00 94.81 92 GLU A N 1
ATOM 770 C CA . GLU A 1 92 ? -8.805 -2.637 -2.665 1.00 94.81 92 GLU A CA 1
ATOM 771 C C . GLU A 1 92 ? -9.993 -3.609 -2.633 1.00 94.81 92 GLU A C 1
ATOM 773 O O . GLU A 1 92 ? -10.977 -3.368 -1.928 1.00 94.81 92 GLU A O 1
ATOM 778 N N . LEU A 1 93 ? -9.903 -4.740 -3.342 1.00 97.31 93 LEU A N 1
ATOM 779 C CA . LEU A 1 93 ? -10.923 -5.791 -3.280 1.00 97.31 93 LEU A CA 1
ATOM 780 C C . LEU A 1 93 ? -11.028 -6.405 -1.877 1.00 97.31 93 LEU A C 1
ATOM 782 O O . LEU A 1 93 ? -12.137 -6.700 -1.420 1.00 97.31 93 LEU A O 1
ATOM 786 N N . ASN A 1 94 ? -9.906 -6.575 -1.174 1.00 96.25 94 ASN A N 1
ATOM 787 C CA . ASN A 1 94 ? -9.918 -7.042 0.210 1.00 96.25 94 ASN A CA 1
ATOM 788 C C . ASN A 1 94 ? -10.547 -5.997 1.143 1.00 96.25 94 ASN A C 1
ATOM 790 O O . ASN A 1 94 ? -11.444 -6.337 1.920 1.00 96.25 94 ASN A O 1
ATOM 794 N N . LEU A 1 95 ? -10.187 -4.717 0.998 1.00 96.75 95 LEU A N 1
ATOM 795 C CA . LEU A 1 95 ? -10.802 -3.629 1.764 1.00 96.75 95 LEU A CA 1
ATOM 796 C C . LEU A 1 95 ? -12.310 -3.523 1.525 1.00 96.75 95 LEU A C 1
ATOM 798 O O . LEU A 1 95 ? -13.069 -3.328 2.476 1.00 96.75 95 LEU A O 1
ATOM 802 N N . ALA A 1 96 ? -12.777 -3.706 0.287 1.00 97.62 96 ALA A N 1
ATOM 803 C CA . ALA A 1 96 ? -14.202 -3.689 -0.034 1.00 97.62 96 ALA A CA 1
ATOM 804 C C . ALA A 1 96 ? -14.990 -4.718 0.795 1.00 97.62 96 ALA A C 1
ATOM 806 O O . ALA A 1 96 ? -16.084 -4.414 1.279 1.00 97.62 96 ALA A O 1
ATOM 807 N N . ARG A 1 97 ? -14.414 -5.906 1.038 1.00 97.06 97 ARG A N 1
ATOM 808 C CA . ARG A 1 97 ? -15.017 -6.946 1.893 1.00 97.06 97 ARG A CA 1
ATOM 809 C C . ARG A 1 97 ? -15.137 -6.500 3.350 1.00 97.06 97 ARG A C 1
ATOM 811 O O . ARG A 1 97 ? -16.110 -6.854 4.009 1.00 97.06 97 ARG A O 1
ATOM 818 N N . ILE A 1 98 ? -14.182 -5.714 3.842 1.00 97.44 98 ILE A N 1
ATOM 819 C CA . ILE A 1 98 ? -14.219 -5.138 5.191 1.00 97.44 98 ILE A CA 1
ATOM 820 C C . ILE A 1 98 ? -15.263 -4.019 5.247 1.00 97.44 98 ILE A C 1
ATOM 822 O O . ILE A 1 98 ? -16.075 -3.968 6.171 1.00 97.44 98 ILE A O 1
ATOM 826 N N . TYR A 1 99 ? -15.306 -3.138 4.244 1.00 95.75 99 TYR A N 1
ATOM 827 C CA . TYR A 1 99 ? -16.209 -1.988 4.234 1.00 95.75 99 TYR A CA 1
ATOM 828 C C . TY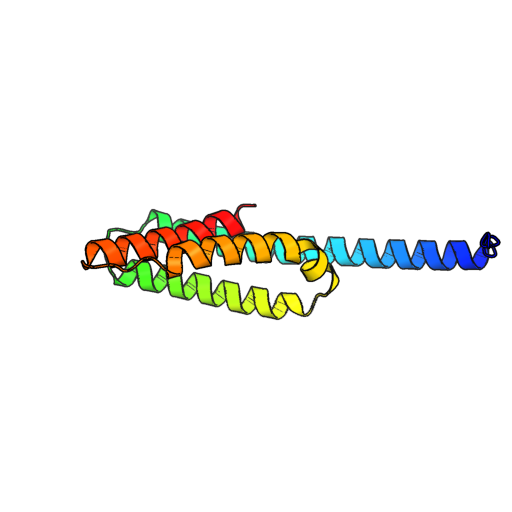R A 1 99 ? -17.688 -2.375 4.278 1.00 95.75 99 TYR A C 1
ATOM 830 O O . TYR A 1 99 ? -18.444 -1.717 4.998 1.00 95.75 99 TYR A O 1
ATOM 838 N N . VAL A 1 100 ? -18.086 -3.461 3.608 1.00 97.12 100 VAL A N 1
ATOM 839 C CA . VAL A 1 100 ? -19.477 -3.953 3.612 1.00 97.12 100 VAL A CA 1
ATOM 840 C C . VAL A 1 100 ? -19.928 -4.559 4.947 1.00 97.12 100 VAL A C 1
ATOM 842 O O . VAL A 1 100 ? -21.126 -4.778 5.137 1.00 97.12 100 VAL A O 1
ATOM 845 N N . LEU A 1 101 ? -19.013 -4.811 5.893 1.00 96.44 101 LEU A N 1
ATOM 846 C CA . LEU A 1 101 ? -19.378 -5.276 7.232 1.00 96.44 101 LEU A CA 1
ATOM 847 C C . LEU A 1 101 ? -20.226 -4.217 7.947 1.00 96.44 101 LEU A C 1
ATOM 849 O O . LEU A 1 101 ? -19.856 -3.043 8.006 1.00 96.44 101 LEU A O 1
ATOM 853 N N . ASN A 1 102 ? -21.354 -4.636 8.517 1.00 95.75 102 ASN A N 1
ATOM 854 C CA . ASN A 1 102 ? -22.318 -3.758 9.177 1.00 95.75 102 ASN A CA 1
ATOM 855 C C . ASN A 1 102 ? -22.293 -3.993 10.700 1.00 95.75 102 ASN A C 1
ATOM 857 O O . ASN A 1 102 ? -23.085 -4.813 11.180 1.00 95.75 102 ASN A O 1
ATOM 861 N N . PRO A 1 103 ? -21.386 -3.328 11.446 1.00 95.75 103 PRO A N 1
ATOM 862 C CA . PRO A 1 103 ? -21.235 -3.546 12.882 1.00 95.75 103 PRO A CA 1
ATOM 863 C C . PRO A 1 103 ? -22.520 -3.175 13.629 1.00 95.75 103 PRO A C 1
ATOM 865 O O . PRO A 1 103 ? -23.157 -2.163 13.323 1.00 95.75 103 PRO A O 1
ATOM 868 N N . LYS A 1 104 ? -22.927 -4.005 14.595 1.00 96.75 104 LYS A N 1
ATOM 869 C CA . LYS A 1 104 ? -24.133 -3.785 15.416 1.00 96.75 104 LYS A CA 1
ATOM 870 C C . LYS A 1 104 ? -23.796 -3.331 16.823 1.00 96.75 104 LYS A C 1
ATOM 872 O O . LYS A 1 104 ? -24.603 -2.650 17.453 1.00 96.75 104 LYS A O 1
ATOM 877 N N . THR A 1 105 ? -22.609 -3.681 17.293 1.00 95.81 105 THR A N 1
ATOM 878 C CA . THR A 1 105 ? -22.098 -3.317 18.609 1.00 95.81 105 THR A CA 1
ATOM 879 C C . THR A 1 105 ? -20.844 -2.448 18.491 1.00 95.81 105 THR A C 1
ATOM 881 O O . THR A 1 105 ? -20.243 -2.324 17.422 1.00 95.81 105 THR A O 1
ATOM 884 N N . LYS A 1 106 ? -20.435 -1.833 19.608 1.00 90.38 106 LYS A N 1
ATOM 885 C CA . LYS A 1 106 ? -19.148 -1.126 19.686 1.00 90.38 106 LYS A CA 1
ATOM 886 C C . LYS A 1 106 ? -17.968 -2.078 19.483 1.00 90.38 106 LYS A C 1
ATOM 888 O O . LYS A 1 106 ? -17.001 -1.708 18.832 1.00 90.38 106 LYS A O 1
ATOM 893 N N . GLU A 1 107 ? -18.085 -3.301 19.991 1.00 90.31 107 GLU A N 1
ATOM 894 C CA . GLU A 1 107 ? -17.090 -4.360 19.817 1.00 90.31 107 GLU A CA 1
ATOM 895 C C . GLU A 1 107 ? -16.967 -4.775 18.343 1.00 90.31 107 GLU A C 1
ATOM 897 O O . GLU A 1 107 ? -15.862 -4.889 17.824 1.00 90.31 107 GLU A O 1
ATOM 902 N N . ASP A 1 108 ? -18.083 -4.890 17.614 1.00 93.81 108 ASP A N 1
ATOM 903 C CA . ASP A 1 108 ? -18.052 -5.168 16.171 1.00 93.81 108 ASP A CA 1
ATOM 904 C C . ASP A 1 108 ? -17.348 -4.048 15.395 1.00 93.81 108 ASP A C 1
ATOM 906 O O . ASP A 1 108 ? -16.606 -4.311 14.449 1.00 93.81 108 ASP A O 1
ATOM 910 N N . ALA A 1 109 ? -17.602 -2.789 15.769 1.00 92.50 109 ALA A N 1
ATOM 911 C CA . ALA A 1 109 ? -16.965 -1.637 15.141 1.00 92.50 109 ALA A CA 1
ATOM 912 C C . ALA A 1 109 ? -15.458 -1.621 15.425 1.00 92.50 109 ALA A C 1
ATOM 914 O O . ALA A 1 109 ? -14.668 -1.421 14.504 1.00 92.50 109 ALA A O 1
ATOM 915 N N . PHE A 1 110 ? -15.068 -1.912 16.668 1.00 91.06 110 PHE A N 1
ATOM 916 C CA . PHE A 1 110 ? -13.674 -2.074 17.065 1.00 91.06 110 PHE A CA 1
ATOM 917 C C . PHE A 1 110 ? -12.988 -3.176 16.243 1.00 91.06 110 PHE A C 1
ATOM 919 O O . PHE A 1 110 ? -11.982 -2.925 15.581 1.00 91.06 110 PHE A O 1
ATOM 926 N N . ASN A 1 111 ? -13.586 -4.367 16.178 1.00 92.12 111 ASN A N 1
ATOM 927 C CA . ASN A 1 111 ? -13.059 -5.501 15.417 1.00 92.12 111 ASN A CA 1
ATOM 928 C C . ASN A 1 111 ? -12.961 -5.208 13.913 1.00 92.12 111 ASN A C 1
ATOM 930 O O . ASN A 1 111 ? -11.996 -5.614 13.263 1.00 92.12 111 ASN A O 1
ATOM 934 N N . LYS A 1 112 ? -13.926 -4.468 13.351 1.00 95.19 112 LYS A N 1
ATOM 935 C CA . LYS A 1 112 ? -13.868 -4.004 11.958 1.00 95.19 112 LYS A CA 1
ATOM 936 C C . LYS A 1 112 ? -12.662 -3.090 11.724 1.00 95.19 112 LYS A C 1
ATOM 938 O O . LYS A 1 112 ? -11.989 -3.248 10.707 1.00 95.19 112 LYS A O 1
ATOM 943 N N . SER A 1 113 ? -12.374 -2.171 12.645 1.00 94.25 113 SER A N 1
ATOM 944 C CA . SER A 1 113 ? -11.200 -1.294 12.563 1.00 94.25 113 SER A CA 1
ATOM 945 C C . SER A 1 113 ? -9.890 -2.073 12.682 1.00 94.25 113 SER A C 1
ATOM 947 O O . SER A 1 113 ? -8.978 -1.841 11.895 1.00 94.25 113 SER A O 1
ATOM 949 N N . ILE A 1 114 ? -9.811 -3.050 13.591 1.00 93.69 114 ILE A N 1
ATOM 950 C CA . ILE A 1 114 ? -8.645 -3.942 13.707 1.00 93.69 114 ILE A CA 1
ATOM 951 C C . ILE A 1 114 ? -8.405 -4.708 12.405 1.00 93.69 114 ILE A C 1
ATOM 953 O O . ILE A 1 114 ? -7.276 -4.753 11.922 1.00 93.69 114 ILE A O 1
ATOM 957 N N . LEU A 1 115 ? -9.460 -5.267 11.804 1.00 95.88 115 LEU A N 1
ATOM 958 C CA . LEU A 1 115 ? -9.358 -5.973 10.527 1.00 95.88 115 LEU A CA 1
ATOM 959 C C . LEU A 1 115 ? -8.866 -5.044 9.409 1.00 95.88 115 LEU A C 1
ATOM 961 O O . LEU A 1 115 ? -8.023 -5.437 8.610 1.00 95.88 115 LEU A O 1
ATOM 965 N N . TRP A 1 116 ? -9.360 -3.806 9.381 1.00 97.00 116 TRP A N 1
ATOM 966 C CA . TRP A 1 116 ? -8.934 -2.792 8.420 1.00 97.00 116 TRP A CA 1
ATOM 967 C C . TRP A 1 116 ? -7.452 -2.424 8.576 1.00 97.00 116 TRP A C 1
ATOM 969 O O . TRP A 1 116 ? -6.731 -2.396 7.581 1.00 97.00 116 TRP A O 1
ATOM 979 N N . ILE A 1 117 ? -6.981 -2.196 9.808 1.00 95.75 117 ILE A N 1
ATOM 980 C CA . ILE A 1 117 ? -5.566 -1.905 10.101 1.00 95.75 117 ILE A CA 1
ATOM 981 C C . ILE A 1 117 ? -4.688 -3.091 9.692 1.00 95.75 117 ILE A C 1
ATOM 983 O O . ILE A 1 117 ? -3.663 -2.914 9.035 1.00 95.75 117 ILE A O 1
ATOM 987 N N . LYS A 1 118 ? -5.113 -4.307 10.043 1.00 95.38 118 LYS A N 1
ATOM 988 C CA . LYS A 1 118 ? -4.391 -5.536 9.723 1.00 95.38 118 LYS A CA 1
ATOM 989 C C . LYS A 1 118 ? -4.231 -5.732 8.214 1.00 95.38 118 LYS A C 1
ATOM 991 O O . LYS A 1 118 ? -3.136 -6.053 7.776 1.00 95.38 118 LYS A O 1
ATOM 996 N N . GLU A 1 119 ? -5.274 -5.484 7.425 1.00 97.00 119 GLU A N 1
ATOM 997 C CA . GLU A 1 119 ? -5.199 -5.583 5.960 1.00 97.00 119 GLU A CA 1
ATOM 998 C C . GLU A 1 119 ? -4.171 -4.598 5.368 1.00 97.00 119 GLU A C 1
ATOM 1000 O O . GLU A 1 119 ? -3.452 -4.940 4.434 1.00 97.00 119 GLU A O 1
ATOM 1005 N N . HIS A 1 120 ? -4.047 -3.388 5.931 1.00 96.19 120 HIS A N 1
ATOM 1006 C CA . HIS A 1 120 ? -3.017 -2.430 5.504 1.00 96.19 120 HIS A CA 1
ATOM 1007 C C . HIS A 1 120 ? -1.607 -2.903 5.863 1.00 96.19 120 HIS A C 1
ATOM 1009 O O . HIS A 1 120 ? -0.698 -2.758 5.051 1.00 96.19 120 HIS A O 1
ATOM 1015 N N . LEU A 1 121 ? -1.425 -3.481 7.052 1.00 95.81 121 LEU A N 1
ATOM 1016 C CA . LEU A 1 121 ? -0.141 -4.055 7.459 1.00 95.81 121 LEU A CA 1
ATOM 1017 C C . LEU A 1 121 ? 0.259 -5.240 6.576 1.00 95.81 121 LEU A C 1
ATOM 1019 O O . LEU A 1 121 ? 1.405 -5.299 6.145 1.00 95.81 121 LEU A O 1
ATOM 1023 N N . GLU A 1 122 ? -0.678 -6.136 6.256 1.00 94.56 122 GLU A N 1
ATOM 1024 C CA . GLU A 1 122 ? -0.430 -7.260 5.342 1.00 94.56 122 GLU A CA 1
ATOM 1025 C C . GLU A 1 122 ? -0.055 -6.767 3.936 1.00 94.56 122 GLU A C 1
ATOM 1027 O O . GLU A 1 122 ? 0.856 -7.310 3.321 1.00 94.56 122 GLU A O 1
ATOM 1032 N N . PHE A 1 123 ? -0.689 -5.699 3.439 1.00 93.38 123 PHE A N 1
ATOM 1033 C CA . PHE A 1 123 ? -0.298 -5.073 2.171 1.00 93.38 123 PHE A CA 1
ATOM 1034 C C . PHE A 1 123 ? 1.123 -4.492 2.203 1.00 93.38 123 PHE A C 1
ATOM 1036 O O . PHE A 1 123 ? 1.841 -4.592 1.212 1.00 93.38 123 PHE A O 1
ATOM 1043 N N . MET A 1 124 ? 1.529 -3.881 3.319 1.00 92.44 124 MET A N 1
ATOM 1044 C CA . MET A 1 124 ? 2.857 -3.277 3.464 1.00 92.44 124 MET A CA 1
ATOM 1045 C C . MET A 1 124 ? 3.990 -4.301 3.629 1.00 92.44 124 MET A C 1
ATOM 1047 O O . MET A 1 124 ? 5.144 -3.957 3.387 1.00 92.44 124 MET A O 1
ATOM 1051 N N . GLU A 1 125 ? 3.679 -5.518 4.079 1.00 90.00 125 GLU A N 1
ATOM 1052 C CA . GLU A 1 125 ? 4.659 -6.586 4.323 1.00 90.00 125 GLU A CA 1
ATOM 1053 C C . GLU A 1 125 ? 5.063 -7.353 3.045 1.00 90.00 125 GLU A C 1
ATOM 1055 O O . GLU A 1 125 ? 6.137 -7.959 3.016 1.00 90.00 125 GLU A O 1
ATOM 1060 N N . LEU A 1 126 ? 4.221 -7.332 2.002 1.00 80.06 126 LEU A N 1
ATOM 1061 C CA . LEU A 1 126 ? 4.428 -8.026 0.717 1.00 80.06 126 LEU A CA 1
ATOM 1062 C C . LEU A 1 126 ? 5.571 -7.437 -0.126 1.00 80.06 126 LEU A C 1
ATOM 1064 O O . LEU A 1 126 ? 6.312 -8.257 -0.722 1.00 80.06 126 LEU A O 1
#

Nearest PDB structures (foldseek):
  5mx5-assembly2_H  TM=3.518E-01  e=4.555E+00  Mus musculus
  5msj-assembly1_E  TM=3.484E-01  e=5.118E+00  Mus musculus

Solvent-accessible surface area (backbone atoms only — not comparable to full-atom values): 7254 Å² total; per-residue (Å²): 136,84,84,78,82,73,56,69,69,58,50,51,53,50,50,53,53,50,51,52,50,52,54,50,46,55,49,51,51,54,56,48,49,56,54,47,51,57,53,41,55,53,44,50,55,50,59,75,63,57,79,90,49,69,70,56,52,52,52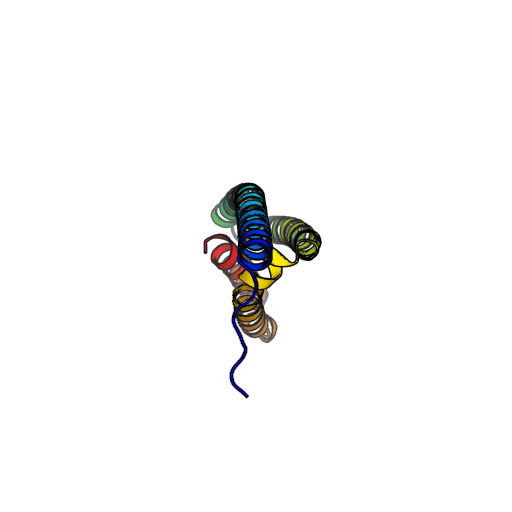,42,50,52,52,50,51,56,49,50,54,55,54,56,61,46,53,74,41,58,68,58,36,68,68,42,45,68,59,54,53,54,50,51,55,54,50,50,62,58,66,72,58,79,60,88,49,72,67,44,44,52,52,50,50,52,52,54,54,49,53,52,51,58,63,65,71,110

Radius of gyration: 20.8 Å; Cα contacts (8 Å, |Δi|>4): 53; chains: 1; bounding box: 46×21×67 Å

Foldseek 3Di:
DDDDDDDPVVVVVVVVVVVVVVVVLVVLVVVVLVVLVVLLVVLVVLLVVDDPDPVSLVVSVVSLVVVVVVVVVCVVVVSVCVVCVVVVVVLVVLVVVLVPDDDPDPVSVSVSSSSNSVSSSVSSVD

Secondary structure (DSSP, 8-state):
-PPPPPPHHHHHHH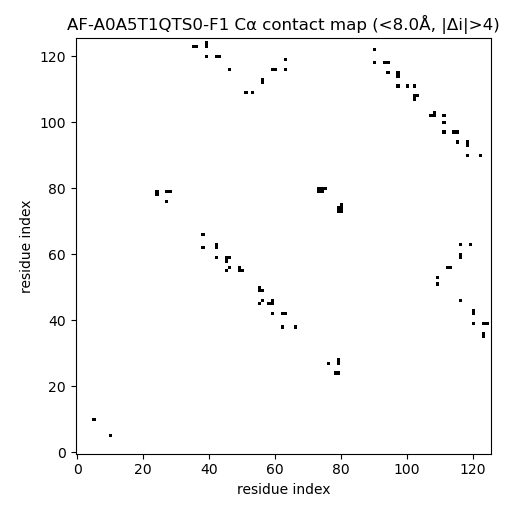HHHHHHHHHHHHHHHHHHHHHHHHHHHHHHHHHHT--S-HHHHHHHHHHHHHHHHHHHHHTTSHHHHHHHHHHHHHHHHHHHHHHT----SHHHHHHHHHHHHHHHHHHHH-